Protein AF-A0A8X6TCP1-F1 (afdb_monomer)

Mean predicted aligned error: 6.19 Å

Radius of gyration: 12.76 Å; Cα contacts (8 Å, |Δi|>4): 129; chains: 1; bounding box: 28×34×34 Å

Organism: Nephila pilipes (NCBI:txid299642)

pLDDT: mean 84.61, std 14.41, range [36.28, 96.06]

Structure (mmCIF, N/CA/C/O backbone):
data_AF-A0A8X6TCP1-F1
#
_entry.id   AF-A0A8X6TCP1-F1
#
loop_
_atom_site.group_PDB
_atom_site.id
_atom_site.type_symbol
_atom_site.label_atom_id
_atom_site.label_alt_id
_atom_site.label_comp_id
_atom_site.label_asym_id
_atom_site.label_entity_id
_atom_site.label_seq_id
_atom_site.pdbx_PDB_ins_code
_atom_site.Cartn_x
_atom_site.Cartn_y
_atom_site.Cartn_z
_atom_site.occupancy
_atom_site.B_iso_or_equiv
_atom_site.auth_seq_id
_atom_site.auth_comp_id
_atom_site.auth_asym_id
_atom_site.auth_atom_id
_atom_site.pdbx_PDB_model_num
ATOM 1 N N . ILE A 1 1 ? 5.055 21.196 5.052 1.00 36.28 1 ILE A N 1
ATOM 2 C CA . ILE A 1 1 ? 5.688 20.039 5.724 1.00 36.28 1 ILE A CA 1
ATOM 3 C C . ILE A 1 1 ? 4.545 19.098 6.067 1.00 36.28 1 ILE A C 1
ATOM 5 O O . ILE A 1 1 ? 3.747 19.449 6.924 1.00 36.28 1 ILE A O 1
ATOM 9 N N . TYR A 1 2 ? 4.355 18.028 5.293 1.00 36.88 2 TYR A N 1
ATOM 10 C CA . TYR A 1 2 ? 3.283 17.067 5.560 1.00 36.88 2 TYR A CA 1
ATOM 11 C C . TYR A 1 2 ? 3.657 16.266 6.806 1.00 36.88 2 TYR A C 1
ATOM 13 O O . TYR A 1 2 ? 4.742 15.690 6.863 1.00 36.88 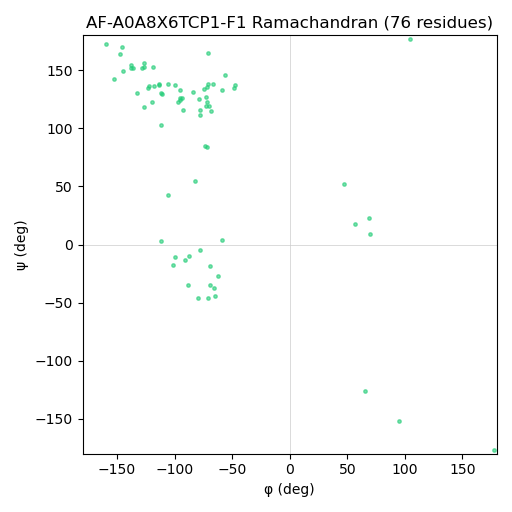2 TYR A O 1
ATOM 21 N N . ASP A 1 3 ? 2.790 16.308 7.813 1.00 40.50 3 ASP A N 1
ATOM 22 C CA . ASP A 1 3 ? 2.955 15.626 9.094 1.00 40.50 3 ASP A CA 1
ATOM 23 C C . ASP A 1 3 ? 2.761 14.118 8.868 1.00 40.50 3 ASP A C 1
ATOM 25 O O . ASP A 1 3 ? 1.661 13.575 8.949 1.00 40.50 3 ASP A O 1
ATOM 29 N N . GLN A 1 4 ? 3.840 13.458 8.450 1.00 50.94 4 GLN A N 1
ATOM 30 C CA . GLN A 1 4 ? 3.897 12.026 8.183 1.00 50.94 4 GLN A CA 1
ATOM 31 C C . GLN A 1 4 ? 3.889 11.293 9.523 1.00 50.94 4 GLN A C 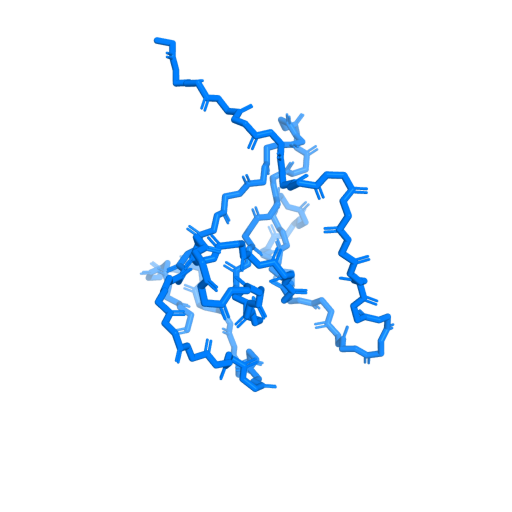1
ATOM 33 O O . GLN A 1 4 ? 4.937 10.986 10.093 1.00 50.94 4 GLN A O 1
ATOM 38 N N . ARG A 1 5 ? 2.695 11.049 10.072 1.00 49.38 5 ARG A N 1
ATOM 39 C CA . ARG A 1 5 ? 2.554 10.147 11.215 1.00 49.38 5 ARG A CA 1
ATOM 40 C C . ARG A 1 5 ? 2.867 8.737 10.719 1.00 49.38 5 ARG A C 1
ATOM 42 O O . ARG A 1 5 ? 2.112 8.230 9.891 1.00 49.38 5 ARG A O 1
ATOM 49 N N . PRO A 1 6 ? 3.946 8.094 11.198 1.00 52.22 6 PRO A N 1
ATOM 50 C CA . PRO A 1 6 ? 4.196 6.709 10.843 1.00 52.22 6 PRO A CA 1
ATOM 51 C C . PRO A 1 6 ? 2.969 5.869 11.228 1.00 52.22 6 PRO A C 1
ATOM 53 O O . PRO A 1 6 ? 2.330 6.184 12.245 1.00 52.22 6 PRO A O 1
ATOM 56 N N . PRO A 1 7 ? 2.626 4.822 10.452 1.00 56.47 7 PRO A N 1
ATOM 57 C CA . PRO A 1 7 ? 1.554 3.908 10.823 1.00 56.47 7 PRO A CA 1
ATOM 58 C C . PRO A 1 7 ? 1.761 3.475 12.276 1.00 56.47 7 PRO A C 1
ATOM 60 O O . PRO A 1 7 ? 2.895 3.249 12.714 1.00 56.47 7 PRO A O 1
ATOM 63 N N . GLY A 1 8 ? 0.675 3.485 13.056 1.00 57.09 8 GLY A N 1
ATOM 64 C CA . GLY A 1 8 ? 0.737 3.326 14.506 1.00 57.09 8 GLY A CA 1
ATOM 65 C C . GLY A 1 8 ? 1.625 2.146 14.901 1.00 57.09 8 GLY A C 1
ATOM 66 O O . GLY A 1 8 ? 1.546 1.078 14.304 1.00 57.09 8 GLY A O 1
ATOM 67 N N . ARG A 1 9 ? 2.466 2.315 15.933 1.00 59.12 9 ARG A N 1
ATOM 68 C CA . ARG A 1 9 ? 3.429 1.297 16.422 1.00 59.12 9 ARG A CA 1
ATOM 69 C C . ARG A 1 9 ? 2.789 -0.032 16.881 1.00 59.12 9 ARG A C 1
ATOM 71 O O . ARG A 1 9 ? 3.481 -0.884 17.430 1.00 59.12 9 ARG A O 1
ATOM 78 N N . LYS A 1 10 ? 1.475 -0.192 16.729 1.00 63.38 10 LYS A N 1
ATOM 79 C CA . LYS A 1 10 ? 0.688 -1.369 17.086 1.00 63.38 10 LYS A CA 1
ATOM 80 C C . LYS A 1 10 ? -0.108 -1.792 15.854 1.00 63.38 10 LYS A C 1
ATOM 82 O O . LYS A 1 10 ? -0.943 -1.033 15.382 1.00 63.38 10 LYS A O 1
ATOM 87 N N . GLY A 1 11 ? 0.152 -2.995 15.366 1.00 70.62 11 GLY A N 1
ATOM 88 C CA . GLY A 1 11 ? -0.507 -3.572 14.202 1.00 70.62 11 GLY A CA 1
ATOM 89 C C . GLY A 1 11 ? 0.080 -4.942 13.882 1.00 70.62 11 GLY A C 1
ATOM 90 O O . GLY A 1 11 ? 0.945 -5.441 14.601 1.00 70.62 11 GLY A O 1
ATOM 91 N N . TRP A 1 12 ? -0.397 -5.545 12.803 1.00 79.19 12 TRP A N 1
ATOM 92 C CA . TRP A 1 12 ? 0.140 -6.773 12.228 1.00 79.19 12 TRP A CA 1
ATOM 93 C C . TRP A 1 12 ? 0.628 -6.490 10.809 1.00 79.19 12 TRP A C 1
ATOM 95 O O . TRP A 1 12 ? 0.121 -5.599 10.138 1.00 79.19 12 TRP A O 1
ATOM 105 N N . VAL A 1 13 ? 1.607 -7.250 10.338 1.00 77.44 13 VAL A N 1
ATOM 106 C CA . VAL A 1 13 ? 1.989 -7.263 8.924 1.00 77.44 13 VAL A CA 1
ATOM 107 C C . VAL A 1 13 ? 1.572 -8.617 8.382 1.00 77.44 13 VAL A C 1
ATOM 109 O O . VAL A 1 13 ? 1.876 -9.636 9.005 1.00 77.44 13 VAL A O 1
ATOM 112 N N . ASP A 1 14 ? 0.852 -8.636 7.263 1.00 73.06 14 ASP A N 1
ATOM 113 C CA . ASP A 1 14 ? 0.568 -9.893 6.580 1.00 73.06 14 ASP A CA 1
ATOM 114 C C . ASP A 1 14 ? 1.818 -10.320 5.805 1.00 73.06 14 ASP A C 1
ATOM 116 O O . ASP A 1 14 ? 2.250 -9.634 4.880 1.00 73.06 14 ASP A O 1
ATOM 120 N N . LEU A 1 15 ? 2.452 -11.406 6.248 1.00 75.94 15 LEU A N 1
ATOM 121 C CA . LEU A 1 15 ? 3.715 -11.893 5.686 1.00 75.94 15 LEU A CA 1
ATOM 122 C C . LEU A 1 15 ? 3.510 -12.841 4.498 1.00 75.94 15 LEU A C 1
ATOM 124 O O . LEU A 1 15 ? 4.486 -13.205 3.846 1.00 75.94 15 LEU A O 1
ATOM 128 N N . TYR A 1 16 ? 2.272 -13.271 4.244 1.00 82.06 16 TYR A N 1
ATOM 129 C CA . TYR A 1 16 ? 1.972 -14.292 3.237 1.00 82.06 16 TYR A CA 1
ATOM 130 C C . TYR A 1 16 ? 1.423 -13.712 1.936 1.00 82.06 16 TYR A C 1
ATOM 132 O O . TYR A 1 16 ? 1.447 -14.389 0.907 1.00 82.06 16 TYR A O 1
ATOM 140 N N . ASP A 1 17 ? 0.948 -12.468 1.959 1.00 83.50 17 ASP A N 1
ATOM 141 C CA . ASP A 1 17 ? 0.525 -11.791 0.744 1.00 83.50 17 ASP A CA 1
ATOM 142 C C . ASP A 1 17 ? 1.732 -11.348 -0.095 1.00 83.50 17 ASP A C 1
ATOM 144 O O . ASP A 1 17 ? 2.676 -10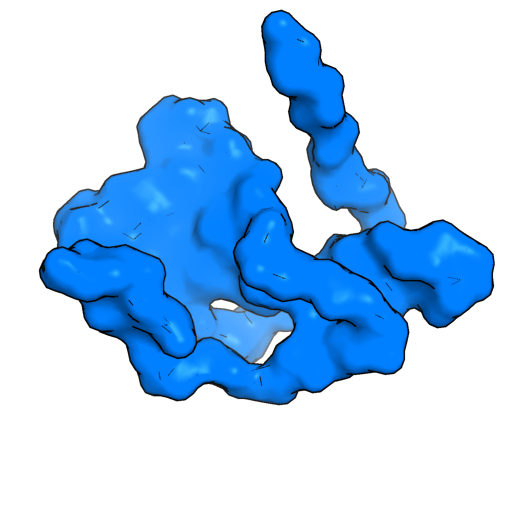.750 0.432 1.00 83.50 17 ASP A O 1
ATOM 148 N N . PRO A 1 18 ? 1.709 -11.590 -1.417 1.00 86.12 18 PRO A N 1
ATOM 149 C CA . PRO A 1 18 ? 2.773 -11.133 -2.289 1.00 86.12 18 PRO A CA 1
ATOM 150 C C . PRO A 1 18 ? 2.788 -9.603 -2.364 1.00 86.12 18 PRO A C 1
ATOM 152 O O . PRO A 1 18 ? 1.749 -8.954 -2.510 1.00 86.12 18 PRO A O 1
ATOM 155 N N . LEU A 1 19 ? 3.991 -9.033 -2.330 1.00 89.00 19 LEU A N 1
ATOM 156 C CA . LEU A 1 19 ? 4.211 -7.631 -2.665 1.00 89.00 19 LEU A CA 1
ATOM 157 C C . LEU A 1 19 ? 4.018 -7.430 -4.171 1.00 89.00 19 LEU A C 1
ATOM 159 O O . LEU A 1 19 ? 4.508 -8.224 -4.977 1.00 89.00 19 LEU A O 1
ATOM 163 N N . VAL A 1 20 ? 3.347 -6.346 -4.552 1.00 92.12 20 VAL A N 1
ATOM 164 C CA . VAL A 1 20 ? 3.254 -5.927 -5.956 1.00 92.12 20 VAL A CA 1
ATOM 165 C C . VAL A 1 20 ? 4.309 -4.859 -6.193 1.00 92.12 20 VAL A C 1
ATOM 167 O O . VAL A 1 20 ? 4.329 -3.850 -5.499 1.00 92.12 20 VAL A O 1
ATOM 170 N N . PHE A 1 21 ? 5.211 -5.073 -7.144 1.00 91.19 21 PHE A N 1
ATOM 171 C CA . PHE A 1 21 ? 6.304 -4.142 -7.422 1.00 91.19 21 PHE A CA 1
ATOM 172 C C . PHE A 1 21 ? 5.978 -3.262 -8.627 1.00 91.19 21 PHE A C 1
ATOM 174 O O . PHE A 1 21 ? 5.502 -3.758 -9.648 1.00 91.19 21 PHE A O 1
ATOM 181 N N . GLY A 1 22 ? 6.276 -1.966 -8.518 1.00 88.00 22 GLY A N 1
ATOM 182 C CA . GLY A 1 22 ? 6.390 -1.086 -9.679 1.00 88.00 22 GLY A CA 1
ATOM 183 C C . GLY A 1 22 ? 7.644 -1.409 -10.499 1.00 88.00 22 GLY A C 1
ATOM 184 O O . GLY A 1 22 ? 8.564 -2.090 -10.024 1.00 88.00 22 GLY A O 1
ATOM 185 N N . HIS A 1 23 ? 7.709 -0.915 -11.734 1.00 85.81 23 HIS A N 1
ATOM 186 C CA . HIS A 1 23 ? 8.841 -1.162 -12.619 1.00 85.81 23 HIS A CA 1
ATOM 187 C C . HIS A 1 23 ? 10.146 -0.650 -11.988 1.00 85.81 23 HIS A C 1
ATOM 189 O O . HIS A 1 23 ? 10.2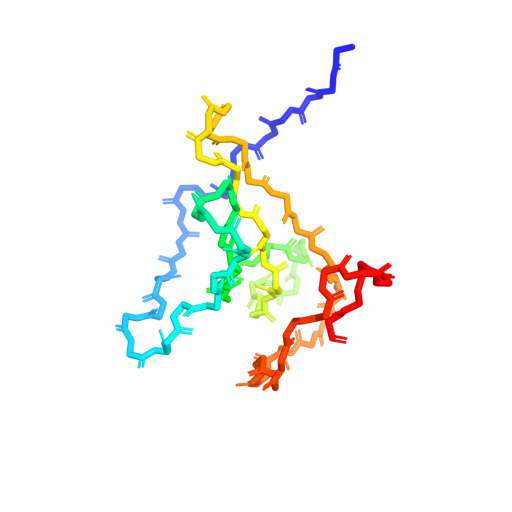37 0.454 -11.447 1.00 85.81 23 HIS A O 1
ATOM 195 N N . GLY A 1 24 ? 11.188 -1.483 -12.032 1.00 85.88 24 GLY A N 1
ATOM 196 C CA . GLY A 1 24 ? 12.511 -1.130 -11.512 1.00 85.88 24 GLY A CA 1
ATOM 197 C C . GLY A 1 24 ? 12.599 -1.025 -9.984 1.00 85.88 24 GLY A C 1
ATOM 198 O O . GLY A 1 24 ? 13.619 -0.563 -9.483 1.00 85.88 24 GLY A O 1
ATOM 199 N N . GLY A 1 25 ? 11.565 -1.436 -9.236 1.00 86.38 25 GLY A N 1
ATOM 200 C CA . GLY A 1 25 ? 11.615 -1.503 -7.770 1.00 86.38 25 GLY A CA 1
ATOM 201 C C . GLY A 1 25 ? 11.675 -0.140 -7.072 1.00 86.38 25 GLY A C 1
ATOM 202 O O . GLY A 1 25 ? 12.147 -0.047 -5.937 1.00 86.38 25 GLY A O 1
ATOM 203 N N . LYS A 1 26 ? 11.218 0.926 -7.742 1.00 90.50 26 LYS A N 1
ATOM 204 C CA . LYS A 1 26 ? 11.120 2.272 -7.151 1.00 90.50 26 LYS A CA 1
ATOM 205 C C . LYS A 1 26 ? 10.037 2.351 -6.082 1.00 90.50 26 LYS A C 1
ATOM 207 O O . LYS A 1 26 ? 10.211 3.043 -5.081 1.00 90.50 26 LYS A O 1
ATOM 212 N N . SER A 1 27 ? 8.951 1.617 -6.286 1.00 92.38 27 SER A N 1
ATOM 213 C CA . SER A 1 27 ? 7.850 1.493 -5.344 1.00 92.38 27 SER A CA 1
ATOM 214 C C . SER A 1 27 ? 7.368 0.049 -5.256 1.00 92.38 27 SER A C 1
ATOM 216 O O . SER A 1 27 ? 7.526 -0.745 -6.190 1.00 92.38 27 SER A O 1
ATOM 218 N N . TRP A 1 28 ? 6.780 -0.299 -4.118 1.00 92.56 28 TRP A N 1
ATOM 219 C CA 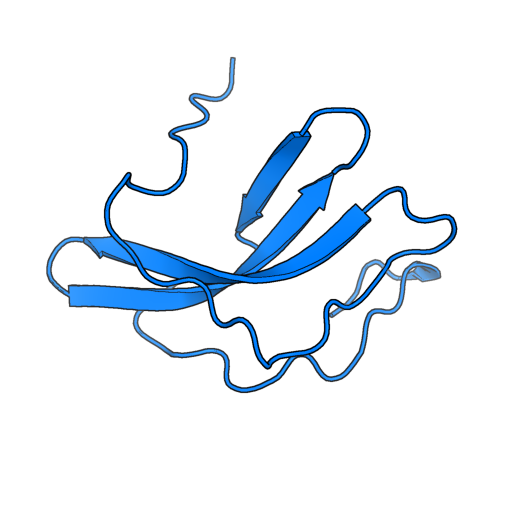. TRP A 1 28 ? 6.031 -1.539 -3.952 1.00 92.56 28 TRP A CA 1
ATOM 220 C C . TRP A 1 28 ? 4.753 -1.287 -3.164 1.00 92.56 28 TRP A C 1
ATOM 222 O O . TRP A 1 28 ? 4.673 -0.374 -2.341 1.00 92.56 28 TRP A O 1
ATOM 232 N N . PHE A 1 29 ? 3.758 -2.121 -3.423 1.00 93.12 29 PHE A N 1
ATOM 233 C CA . PHE A 1 29 ? 2.434 -2.051 -2.840 1.00 93.12 29 PHE A CA 1
ATOM 234 C C . PHE A 1 29 ? 2.212 -3.259 -1.944 1.00 93.12 29 PHE A C 1
ATOM 236 O O . PHE A 1 29 ? 2.561 -4.393 -2.288 1.00 93.12 29 PHE A O 1
ATOM 243 N N . MET A 1 30 ? 1.618 -3.002 -0.788 1.00 92.00 30 MET A N 1
ATOM 244 C CA . MET A 1 30 ? 1.320 -4.012 0.216 1.00 92.00 30 MET A CA 1
ATOM 245 C C . MET A 1 30 ? 0.042 -3.664 0.966 1.00 92.00 30 MET A C 1
ATOM 247 O O . MET A 1 30 ? -0.415 -2.524 0.932 1.00 92.00 30 MET A O 1
ATOM 251 N N . LYS A 1 31 ? -0.524 -4.641 1.672 1.00 92.06 31 LYS A N 1
ATOM 252 C CA . LYS A 1 31 ? -1.634 -4.401 2.593 1.00 92.06 31 LYS A CA 1
ATOM 253 C C . LYS A 1 31 ? -1.083 -4.181 4.001 1.00 92.06 31 LYS A C 1
ATOM 255 O O . LYS A 1 31 ? -0.334 -5.015 4.505 1.00 92.06 31 LYS A O 1
ATOM 260 N N . LEU A 1 32 ? -1.454 -3.071 4.630 1.00 91.62 32 LEU A N 1
ATOM 261 C CA . LEU A 1 32 ? -1.081 -2.725 6.002 1.00 91.62 32 LEU A CA 1
ATOM 262 C C . LEU A 1 32 ? -2.322 -2.354 6.823 1.00 91.62 32 LEU A C 1
ATOM 264 O O . LEU A 1 32 ? -3.301 -1.865 6.258 1.00 91.62 32 LEU A O 1
ATOM 268 N N . PRO A 1 33 ? -2.301 -2.566 8.151 1.00 91.88 33 PRO A N 1
ATOM 269 C CA . PRO A 1 33 ? -3.360 -2.100 9.028 1.00 91.88 33 PRO A CA 1
ATOM 270 C C . PRO A 1 33 ? -3.310 -0.573 9.137 1.00 91.88 33 PRO A C 1
ATOM 272 O O . PRO A 1 33 ? -2.332 -0.006 9.630 1.00 91.88 33 PRO A O 1
ATOM 275 N N . GLN A 1 34 ? -4.386 0.089 8.728 1.00 91.62 34 GLN A N 1
ATOM 276 C CA . GLN A 1 34 ? -4.597 1.517 8.948 1.00 91.62 34 GLN A CA 1
ATOM 277 C C . GLN A 1 34 ? -5.645 1.710 10.037 1.00 91.62 34 GLN A C 1
ATOM 279 O O . GLN A 1 34 ? -6.636 0.985 10.090 1.00 91.62 34 GLN A O 1
ATOM 284 N N . SER A 1 35 ? -5.405 2.667 10.930 1.00 90.44 35 SER 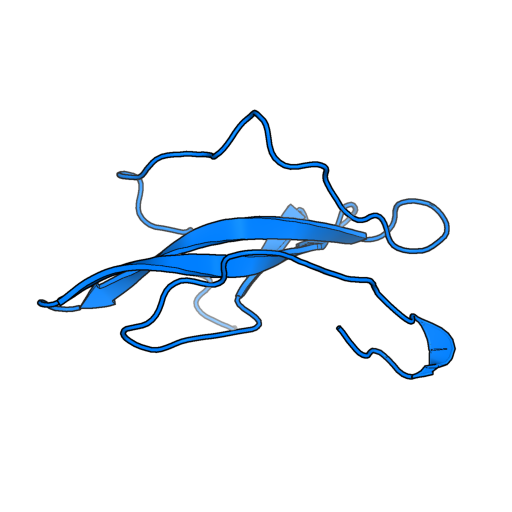A N 1
ATOM 285 C CA . SER A 1 35 ? -6.356 3.009 11.987 1.00 90.44 35 SER A CA 1
ATOM 286 C C . SER A 1 35 ? -7.483 3.877 11.436 1.00 90.44 35 SER A C 1
ATOM 288 O O . SER A 1 35 ? -7.228 4.960 10.918 1.00 90.44 35 SER A O 1
ATOM 290 N N . GLU A 1 36 ? -8.720 3.438 11.650 1.00 91.25 36 GLU A N 1
ATOM 291 C CA . GLU A 1 36 ? -9.963 4.149 11.323 1.00 91.25 36 GLU A CA 1
ATOM 292 C C . GLU A 1 36 ? -10.611 4.705 12.604 1.00 91.25 36 GLU A C 1
ATOM 294 O O . GLU A 1 36 ? -11.814 4.579 12.875 1.00 91.25 36 GLU A O 1
ATOM 299 N N . GLY A 1 37 ? -9.763 5.273 13.467 1.00 87.69 37 GLY A N 1
ATOM 300 C CA . GLY A 1 37 ? -10.150 5.852 14.749 1.00 87.69 37 GLY A CA 1
ATOM 301 C C . GLY A 1 37 ? -10.694 4.809 15.726 1.00 87.69 37 GLY A C 1
ATOM 302 O O . GLY A 1 37 ? -10.047 3.805 16.021 1.00 87.69 37 GLY A O 1
ATOM 303 N N . ILE A 1 38 ? -11.896 5.053 16.259 1.00 90.44 38 ILE A N 1
ATOM 304 C CA . ILE A 1 38 ? -12.529 4.168 17.254 1.00 90.44 38 ILE A CA 1
ATOM 305 C C . ILE A 1 38 ? -12.954 2.816 16.675 1.00 90.44 38 ILE A C 1
ATOM 307 O O . ILE A 1 38 ? -13.198 1.879 17.429 1.00 90.44 38 ILE A O 1
ATOM 311 N N . SER A 1 39 ? -13.074 2.715 15.348 1.00 90.94 39 SER A N 1
ATOM 312 C CA . SER A 1 39 ? -13.509 1.487 14.682 1.00 90.94 39 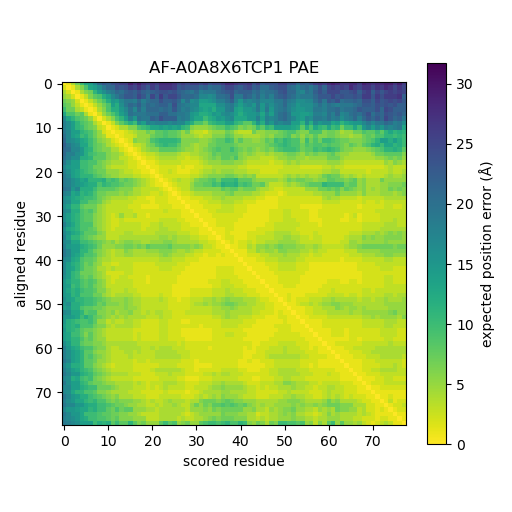SER A CA 1
ATOM 313 C C . SER A 1 39 ? -12.398 0.440 14.577 1.00 90.94 39 SER A C 1
ATOM 315 O O . SER A 1 39 ? -12.675 -0.683 14.173 1.00 90.94 39 SER A O 1
ATOM 317 N N . GLY A 1 40 ? -11.175 0.770 15.000 1.00 90.25 40 GLY A N 1
ATOM 318 C CA . GLY A 1 40 ? -10.047 -0.153 15.015 1.00 90.25 40 GLY A CA 1
ATOM 319 C C . GLY A 1 40 ? -9.181 -0.029 13.768 1.00 90.25 40 GLY A C 1
ATOM 320 O O . GLY A 1 40 ? -9.063 1.054 13.201 1.00 90.25 40 GLY A O 1
ATOM 321 N N . HIS A 1 41 ? -8.531 -1.131 13.393 1.00 91.88 41 HIS A N 1
ATOM 322 C CA . HIS A 1 41 ? -7.628 -1.177 12.246 1.00 91.88 41 HIS A CA 1
ATOM 323 C C . HIS A 1 41 ? -8.203 -2.068 11.14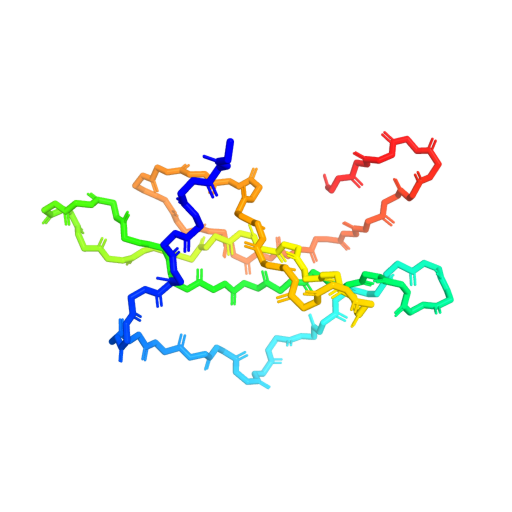9 1.00 91.88 41 HIS A C 1
ATOM 325 O O . HIS A 1 41 ? -8.693 -3.157 11.449 1.00 91.88 41 HIS A O 1
ATOM 331 N N . PHE A 1 42 ? -8.077 -1.620 9.905 1.00 93.06 42 PHE A N 1
ATOM 332 C CA . PHE A 1 42 ? -8.534 -2.325 8.710 1.00 93.06 42 PHE A CA 1
ATOM 333 C C . PHE A 1 42 ? -7.388 -2.471 7.706 1.00 93.06 42 PHE A C 1
ATOM 335 O O . PHE A 1 42 ? -6.402 -1.732 7.755 1.00 93.06 42 PHE A O 1
ATOM 342 N N . ARG A 1 43 ? -7.474 -3.466 6.824 1.00 93.50 43 ARG A N 1
ATOM 343 C CA . ARG A 1 43 ? -6.460 -3.746 5.801 1.00 93.50 43 ARG A CA 1
ATOM 344 C C . ARG A 1 43 ? -6.600 -2.769 4.644 1.00 93.50 43 ARG A C 1
ATOM 346 O O . ARG A 1 43 ? -7.566 -2.844 3.892 1.00 93.50 43 ARG A O 1
ATOM 353 N N . HIS A 1 44 ? -5.583 -1.944 4.437 1.00 94.31 44 HIS A N 1
ATOM 354 C CA . HIS A 1 44 ? -5.552 -0.960 3.361 1.00 94.31 44 HIS A CA 1
ATOM 355 C C . HIS A 1 44 ? -4.299 -1.086 2.510 1.00 94.31 44 HIS A C 1
ATOM 357 O O . HIS A 1 44 ? -3.258 -1.561 2.968 1.00 94.31 44 HIS A O 1
ATOM 363 N N . ILE A 1 45 ? -4.411 -0.668 1.251 1.00 94.19 45 ILE A N 1
ATOM 364 C CA . ILE A 1 45 ? -3.279 -0.630 0.330 1.00 94.19 45 ILE A CA 1
ATOM 365 C C . ILE A 1 45 ? -2.369 0.516 0.750 1.00 94.19 45 ILE A C 1
ATOM 367 O O . ILE A 1 45 ? -2.811 1.659 0.852 1.00 94.19 45 ILE A O 1
ATOM 371 N N . ALA A 1 46 ? -1.095 0.206 0.937 1.00 93.19 46 ALA A N 1
ATOM 372 C CA . ALA A 1 46 ? -0.038 1.177 1.114 1.00 93.19 46 ALA A CA 1
ATOM 373 C C . ALA A 1 46 ? 0.975 1.053 -0.024 1.00 93.19 46 ALA A C 1
ATOM 375 O O . ALA A 1 46 ? 1.375 -0.058 -0.388 1.00 93.19 46 ALA A O 1
ATOM 376 N N . VAL A 1 47 ? 1.409 2.190 -0.559 1.00 93.50 47 VAL A N 1
ATOM 377 C CA . VAL A 1 47 ? 2.584 2.283 -1.425 1.00 93.50 47 VAL A CA 1
ATOM 378 C C . VAL A 1 47 ? 3.782 2.667 -0.574 1.00 93.50 47 VAL A C 1
ATOM 380 O O . VAL A 1 47 ? 3.707 3.576 0.250 1.00 93.50 47 VAL A O 1
ATOM 383 N N . THR A 1 48 ? 4.890 1.959 -0.756 1.00 92.88 48 THR A N 1
ATOM 384 C CA . THR A 1 48 ? 6.176 2.325 -0.170 1.00 92.88 48 THR A CA 1
ATOM 385 C C . THR A 1 48 ? 7.133 2.739 -1.271 1.00 92.88 48 THR A C 1
ATOM 387 O O . THR A 1 48 ? 7.307 2.013 -2.249 1.00 92.88 48 THR A O 1
ATOM 390 N N . HIS A 1 49 ? 7.777 3.886 -1.094 1.00 91.88 49 HIS A N 1
ATOM 391 C CA . HIS A 1 49 ? 8.781 4.420 -2.008 1.00 91.88 49 HIS A CA 1
ATOM 392 C C . HIS A 1 49 ? 10.177 4.034 -1.520 1.00 91.88 49 HIS A C 1
ATOM 394 O O . HIS A 1 49 ? 10.551 4.320 -0.381 1.00 91.88 49 HIS A O 1
ATOM 400 N N . ASN A 1 50 ? 10.968 3.385 -2.373 1.00 89.06 50 ASN A N 1
ATOM 401 C CA . ASN A 1 50 ? 12.257 2.809 -1.986 1.00 89.06 50 ASN A CA 1
ATOM 402 C C . ASN A 1 50 ? 13.275 3.877 -1.561 1.00 89.06 50 ASN A C 1
ATOM 404 O O . ASN A 1 50 ? 13.953 3.736 -0.544 1.00 89.06 50 ASN A O 1
ATOM 408 N N . GLU A 1 51 ? 13.354 4.961 -2.334 1.00 91.00 51 GLU A N 1
ATOM 409 C CA . GLU A 1 51 ? 14.348 6.021 -2.146 1.00 91.00 51 GLU A CA 1
ATOM 410 C C . GLU A 1 51 ? 14.066 6.853 -0.892 1.00 91.00 51 GLU A C 1
ATOM 412 O O . GLU A 1 51 ? 14.963 7.107 -0.091 1.00 91.00 51 GLU A O 1
ATOM 417 N N . THR A 1 52 ? 12.808 7.250 -0.696 1.00 91.50 52 THR A N 1
ATOM 418 C CA . THR A 1 52 ? 12.406 8.144 0.399 1.00 91.50 52 THR A CA 1
ATOM 419 C C . THR A 1 52 ? 12.002 7.398 1.663 1.00 91.50 52 THR A C 1
ATOM 421 O O . THR A 1 52 ? 11.867 8.022 2.714 1.00 91.50 52 THR A O 1
ATOM 424 N N . ARG A 1 53 ? 11.784 6.077 1.575 1.00 87.31 53 ARG A N 1
ATOM 425 C CA . ARG A 1 53 ? 11.176 5.249 2.634 1.00 87.31 53 ARG A CA 1
ATOM 426 C C . ARG A 1 53 ? 9.795 5.740 3.073 1.00 87.31 53 ARG A C 1
ATOM 428 O O . ARG A 1 53 ? 9.315 5.363 4.140 1.00 87.31 53 ARG A O 1
ATOM 435 N N . LEU A 1 54 ? 9.165 6.571 2.250 1.00 91.38 54 LEU A N 1
ATOM 436 C CA . LEU A 1 54 ? 7.832 7.092 2.479 1.00 91.38 54 LEU A CA 1
ATOM 437 C C . LEU A 1 54 ? 6.806 5.975 2.282 1.00 91.38 54 LEU A C 1
ATOM 439 O O . LEU A 1 54 ? 6.897 5.230 1.306 1.00 91.38 54 LEU A O 1
ATOM 443 N N . VAL A 1 55 ? 5.836 5.890 3.190 1.00 91.19 55 VAL A N 1
ATOM 444 C CA . VAL A 1 55 ? 4.700 4.967 3.105 1.00 91.19 55 VAL A CA 1
ATOM 445 C C . VAL A 1 55 ? 3.421 5.789 3.066 1.00 91.19 55 VAL A C 1
ATOM 447 O O . VAL A 1 55 ? 3.162 6.560 3.987 1.00 91.19 55 VAL A O 1
ATOM 450 N N . GLU A 1 56 ? 2.618 5.610 2.025 1.00 93.38 56 GLU A N 1
ATOM 451 C CA . GLU A 1 56 ? 1.354 6.324 1.835 1.00 93.38 56 GLU A CA 1
ATOM 452 C C . GLU A 1 56 ? 0.216 5.321 1.681 1.00 93.38 56 GLU A C 1
ATOM 454 O O . GLU A 1 56 ? 0.336 4.351 0.933 1.00 93.38 56 GLU A O 1
ATOM 459 N N . PHE A 1 57 ? -0.897 5.553 2.374 1.00 93.62 57 PHE A N 1
ATOM 460 C CA . PHE A 1 57 ? -2.104 4.747 2.212 1.00 93.62 57 PHE A CA 1
ATOM 461 C C . PHE A 1 57 ? -2.929 5.259 1.028 1.00 93.62 57 PHE A C 1
ATOM 463 O O . PHE A 1 57 ? -3.183 6.455 0.912 1.00 93.62 57 PHE A O 1
ATOM 470 N N . LEU A 1 58 ? -3.336 4.345 0.147 1.00 94.56 58 LEU A N 1
ATOM 471 C CA . LEU A 1 58 ? -4.090 4.635 -1.082 1.00 94.56 58 LEU A CA 1
ATOM 472 C C . LEU A 1 58 ? -5.596 4.383 -0.941 1.00 94.56 58 LEU A C 1
ATOM 474 O O . LEU A 1 58 ? -6.374 4.717 -1.829 1.00 94.56 58 LEU A O 1
ATOM 478 N N . THR A 1 59 ? -6.003 3.749 0.153 1.00 94.94 59 THR A N 1
ATOM 479 C CA . THR A 1 59 ? -7.394 3.408 0.464 1.00 94.94 59 THR A CA 1
ATOM 480 C C . THR A 1 59 ? -7.657 3.732 1.923 1.00 94.94 59 THR A C 1
ATOM 482 O O . THR A 1 59 ? -6.734 3.619 2.720 1.00 94.94 59 THR A O 1
ATOM 485 N N . GLU A 1 60 ? -8.899 4.039 2.273 1.00 94.56 60 GLU A N 1
ATOM 486 C CA . GLU A 1 60 ? -9.318 4.358 3.641 1.00 94.56 60 GLU A CA 1
ATOM 487 C C . GLU A 1 60 ? -10.744 3.855 3.905 1.00 94.56 60 GLU A C 1
ATOM 489 O O . GLU A 1 60 ? -11.461 3.446 2.984 1.00 94.56 60 GLU A O 1
ATOM 494 N N . GLY A 1 61 ? -11.160 3.902 5.167 1.00 94.75 61 GLY A N 1
ATOM 495 C CA . GLY A 1 61 ? -12.516 3.599 5.607 1.00 94.75 61 GLY A CA 1
ATOM 496 C C . GLY A 1 61 ? -12.667 2.236 6.281 1.00 94.75 61 GLY A C 1
ATOM 497 O O . GLY A 1 61 ? -11.752 1.436 6.389 1.00 94.75 61 GLY A O 1
ATOM 498 N N . LYS A 1 62 ? -13.878 1.948 6.765 1.00 96.06 62 LYS A N 1
ATOM 499 C CA . LYS A 1 62 ? -14.169 0.785 7.627 1.00 96.06 62 LYS A CA 1
ATOM 500 C C . LYS A 1 62 ? -14.379 -0.503 6.823 1.00 96.06 62 LYS A C 1
ATOM 502 O O . LYS A 1 62 ? -15.439 -1.124 6.914 1.00 96.06 62 LYS A O 1
ATOM 507 N N . LEU A 1 63 ? -13.406 -0.860 5.990 1.00 95.69 63 LEU A N 1
ATOM 508 C CA . LEU A 1 63 ? -13.444 -2.019 5.102 1.00 95.69 63 LEU A CA 1
ATOM 509 C C . LEU A 1 63 ? -12.061 -2.645 4.955 1.00 95.69 63 LEU A C 1
ATOM 511 O O . LEU A 1 63 ? -11.054 -1.951 4.984 1.00 95.69 63 LEU A O 1
ATOM 515 N N . ASP A 1 64 ? -12.028 -3.956 4.738 1.00 94.75 64 ASP A N 1
ATOM 516 C CA . ASP A 1 64 ? -10.789 -4.672 4.447 1.00 94.75 64 ASP A CA 1
ATOM 517 C C . ASP A 1 64 ? -10.587 -4.819 2.936 1.00 94.75 64 ASP A C 1
ATOM 519 O O . ASP A 1 64 ? -11.415 -5.398 2.227 1.00 94.75 64 ASP A O 1
ATOM 523 N N . VAL A 1 65 ? -9.424 -4.388 2.451 1.00 93.69 65 VAL A N 1
ATOM 524 C CA . VAL A 1 65 ? -8.912 -4.791 1.142 1.00 93.69 65 VAL A CA 1
ATOM 525 C C . VAL A 1 65 ? -8.451 -6.243 1.226 1.00 93.69 65 VAL A C 1
ATOM 527 O O . VAL A 1 65 ? -7.530 -6.593 1.967 1.00 93.69 65 VAL A O 1
ATOM 530 N N . THR A 1 66 ? -9.072 -7.107 0.430 1.00 92.25 66 THR A N 1
ATOM 531 C CA . THR A 1 66 ? -8.806 -8.551 0.458 1.00 92.25 66 THR A CA 1
ATOM 532 C C . THR A 1 66 ? -7.660 -8.955 -0.462 1.00 92.25 66 THR A C 1
ATOM 534 O O . THR A 1 66 ? -6.880 -9.843 -0.119 1.00 92.25 66 THR A O 1
ATOM 537 N N . LYS A 1 67 ? -7.499 -8.296 -1.613 1.00 90.88 67 LYS A N 1
ATOM 538 C CA . LYS A 1 67 ? -6.480 -8.636 -2.612 1.00 90.88 67 LYS A CA 1
ATOM 539 C C . LYS A 1 67 ? -6.083 -7.414 -3.437 1.00 90.88 67 LYS A C 1
ATOM 541 O O . LYS A 1 67 ? -6.940 -6.626 -3.814 1.00 90.88 67 LYS A O 1
ATOM 546 N N . ILE A 1 68 ? -4.795 -7.318 -3.765 1.00 90.94 68 ILE A N 1
ATOM 547 C CA . ILE A 1 68 ? -4.295 -6.451 -4.835 1.00 90.94 68 ILE A CA 1
ATOM 548 C C . ILE A 1 68 ? -4.249 -7.305 -6.104 1.00 90.94 68 ILE A C 1
ATOM 550 O O . ILE A 1 68 ? -3.555 -8.321 -6.137 1.00 90.94 68 ILE A O 1
ATOM 554 N N . ALA A 1 69 ? -5.049 -6.960 -7.113 1.00 91.19 69 ALA A N 1
ATOM 555 C CA . ALA A 1 69 ? -5.153 -7.765 -8.329 1.00 91.19 69 ALA A CA 1
ATOM 556 C C . ALA A 1 69 ? -3.986 -7.503 -9.288 1.00 91.19 69 ALA A C 1
ATOM 558 O O . ALA A 1 69 ? -3.396 -8.453 -9.801 1.00 91.19 69 ALA A O 1
ATOM 559 N N . ALA A 1 70 ? -3.663 -6.229 -9.510 1.00 89.19 70 ALA A N 1
ATOM 560 C CA . ALA A 1 70 ? -2.577 -5.783 -10.367 1.00 89.19 70 ALA A CA 1
ATOM 561 C C . ALA A 1 70 ? -2.170 -4.347 -10.001 1.00 89.19 70 ALA A C 1
ATOM 563 O O . ALA A 1 70 ? -2.822 -3.694 -9.195 1.00 89.19 70 ALA A O 1
ATOM 564 N N . TYR A 1 71 ? -1.090 -3.867 -10.611 1.00 90.62 71 TYR A N 1
ATOM 565 C CA . TYR A 1 71 ? -0.767 -2.447 -10.696 1.00 90.62 71 TYR A CA 1
ATOM 566 C C . TYR A 1 71 ? -0.399 -2.136 -12.144 1.00 90.62 71 TYR A C 1
ATOM 568 O O . TYR A 1 71 ? 0.411 -2.845 -12.745 1.00 90.62 71 TYR A O 1
ATOM 576 N N . HIS A 1 72 ? -0.997 -1.091 -12.707 1.00 91.06 72 HIS A N 1
ATOM 577 C CA . HIS A 1 72 ? -0.680 -0.589 -14.034 1.00 91.06 72 HIS A CA 1
ATOM 578 C C . HIS A 1 72 ? -0.019 0.786 -13.924 1.00 91.06 72 HIS A C 1
ATOM 580 O O . HIS A 1 72 ? -0.675 1.809 -13.722 1.00 91.06 72 HIS A O 1
ATOM 586 N N . GLU A 1 73 ? 1.302 0.805 -14.085 1.00 86.19 73 GLU A N 1
ATOM 587 C CA . GLU A 1 73 ? 2.127 2.001 -13.892 1.00 86.19 73 GLU A CA 1
ATOM 588 C C . GLU A 1 73 ? 1.834 3.101 -14.917 1.00 86.19 73 GLU A C 1
ATOM 590 O O . GLU A 1 73 ? 1.765 4.273 -14.557 1.00 86.19 73 GLU A O 1
ATOM 595 N N . GLY A 1 74 ? 1.569 2.737 -16.177 1.00 88.69 74 GLY A N 1
ATOM 596 C CA . GLY A 1 74 ? 1.335 3.710 -17.250 1.00 88.69 74 GLY A CA 1
ATOM 597 C C . GLY A 1 74 ? 0.110 4.603 -17.028 1.00 88.69 74 GLY A C 1
ATOM 598 O O . GLY A 1 74 ? 0.084 5.732 -17.506 1.00 88.69 74 GLY A O 1
ATOM 599 N N . SER A 1 75 ? -0.889 4.117 -16.285 1.00 91.75 75 SER A N 1
ATOM 600 C CA . SER A 1 75 ? -2.074 4.895 -15.893 1.00 91.75 75 SER A CA 1
ATOM 601 C C . SER A 1 75 ? -2.128 5.197 -14.395 1.00 91.75 75 SER A C 1
ATOM 603 O O . SER A 1 75 ? -3.106 5.780 -13.934 1.00 91.75 75 SER A O 1
ATOM 605 N N . ASN A 1 76 ? -1.105 4.789 -13.638 1.00 85.94 76 ASN A N 1
ATOM 606 C CA . ASN A 1 76 ? -1.063 4.845 -12.181 1.00 85.94 76 ASN A CA 1
ATOM 607 C C . ASN A 1 76 ? -2.344 4.295 -11.517 1.00 85.94 76 ASN A C 1
ATOM 609 O O . ASN A 1 76 ? -2.997 4.976 -10.728 1.00 85.94 76 ASN A O 1
ATOM 613 N N . THR A 1 77 ? -2.743 3.075 -11.890 1.00 86.31 77 THR A N 1
ATOM 614 C CA . THR A 1 77 ? -4.003 2.449 -11.448 1.00 86.31 77 THR A CA 1
ATOM 615 C C . THR A 1 77 ? -3.747 1.116 -10.748 1.00 86.31 77 THR A C 1
ATOM 617 O O . THR A 1 77 ? -2.944 0.318 -11.231 1.00 86.31 77 THR A O 1
ATOM 620 N N . MET A 1 78 ? -4.443 0.893 -9.629 1.00 81.44 78 MET A N 1
ATOM 621 C CA . MET A 1 78 ? -4.459 -0.349 -8.840 1.00 81.44 78 MET A CA 1
ATOM 622 C C . MET A 1 78 ? -5.718 -1.169 -9.124 1.00 81.44 78 MET A C 1
ATOM 624 O O . MET A 1 78 ? -6.775 -0.533 -9.337 1.00 81.44 78 MET A O 1
#

Sequence (78 aa):
IYDQRPPGRKGWVDLYDPLVFGHGGKSWFMKLPQSEGISGHFRHIAVTHNETRLVEFLTEGKLDVTKIAAYHEGSNTM

Solvent-accessible surface area (backbone atoms only — not comparable to full-atom values): 5138 Å² total; per-residue (Å²): 132,81,85,79,72,72,74,66,100,70,81,66,76,70,84,82,65,80,71,47,68,44,83,92,60,50,31,37,36,42,64,38,55,42,77,56,69,93,80,39,69,30,34,22,45,28,43,36,32,62,88,78,67,47,73,46,73,80,50,86,62,102,53,68,62,88,73,85,90,59,75,43,75,95,76,72,44,112

Nearest PDB structures (foldseek):
  4wjl-assembly1_B 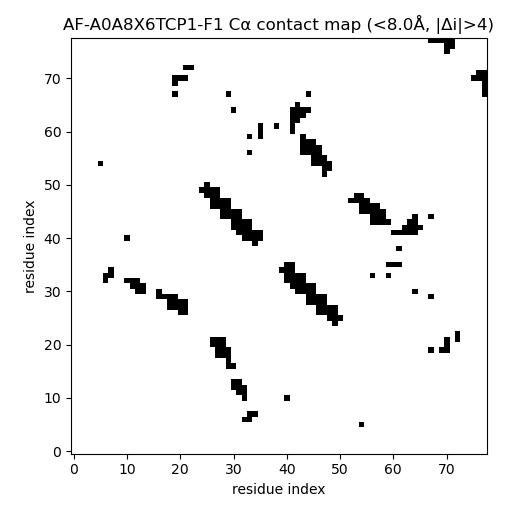 TM=8.899E-01  e=9.476E-03  Homo sapiens
  8wt1-assembly2_F  TM=7.223E-01  e=5.078E-01  Geobacillus stearothermophilus ATCC 12980
  8wt1-assembly2_E  TM=6.754E-01  e=4.501E-01  Geobacillus stearothermophilus ATCC 12980
  8wt1-assembly2_D  TM=7.300E-01  e=6.866E-01  Geobacillus stearothermophilus ATCC 12980
  8shj-assembly1_A  TM=6.204E-01  e=6.866E-01  Homo sapiens

InterPro domains:
  IPR002469 Dipeptidylpeptidase IV, N-terminal domain [PF00930] (9-76)

Foldseek 3Di:
DPPQDDADPDFDADPPADWAADPPRQKIKGWTWHQPDPLGTETFIWIAGPPVRDIDTPDDDDYHDPDDPHADPVVRRD

Secondary structure (DSSP, 8-state):
-----PSPSS----SSSPPEEPGGGSEEEEEEEEE-GGG-EEEEEEEEETTT--EEES--SS---------BGGGTB-